Protein AF-A0A511HEM2-F1 (afdb_monomer_lite)

Structure (mmCIF, N/CA/C/O backbone):
data_AF-A0A511HEM2-F1
#
_entry.id   AF-A0A511HEM2-F1
#
loop_
_atom_site.group_PDB
_atom_site.id
_atom_site.type_symbol
_atom_site.label_atom_id
_atom_site.label_alt_id
_atom_site.label_comp_id
_atom_site.label_asym_id
_atom_site.label_entity_id
_atom_site.label_seq_id
_atom_site.pdbx_PDB_ins_code
_atom_site.Cartn_x
_atom_site.Cartn_y
_atom_site.Cartn_z
_atom_site.occupancy
_atom_site.B_iso_or_equiv
_atom_site.auth_seq_id
_atom_site.auth_comp_id
_atom_site.auth_asym_id
_atom_site.auth_atom_id
_atom_site.pdbx_PDB_model_num
ATOM 1 N N . MET A 1 1 ? -12.670 -3.315 -16.607 1.00 80.81 1 MET A N 1
ATOM 2 C CA . MET A 1 1 ? -12.089 -4.176 -15.555 1.00 80.81 1 MET A CA 1
ATOM 3 C C . MET A 1 1 ? -11.434 -3.260 -14.530 1.00 80.81 1 MET A C 1
ATOM 5 O O . MET A 1 1 ? -10.970 -2.201 -14.934 1.00 80.81 1 MET A O 1
ATOM 9 N N . LEU A 1 2 ? -11.465 -3.605 -13.242 1.00 89.31 2 LEU A N 1
ATOM 10 C CA . LEU A 1 2 ? -10.750 -2.849 -12.206 1.00 89.31 2 LEU A CA 1
ATOM 11 C C . LEU A 1 2 ? -9.314 -3.388 -12.063 1.00 89.31 2 LEU A C 1
ATOM 13 O O . LEU A 1 2 ? -9.106 -4.570 -12.348 1.00 89.31 2 LEU A O 1
ATOM 17 N N . PRO A 1 3 ? -8.341 -2.566 -11.628 1.00 94.81 3 PRO A N 1
ATOM 18 C CA . PRO A 1 3 ? -6.989 -3.033 -11.332 1.00 94.81 3 PRO A CA 1
ATOM 19 C C . PRO A 1 3 ? -6.986 -4.178 -10.312 1.00 94.81 3 PRO A C 1
ATOM 21 O O . PRO A 1 3 ? -7.825 -4.220 -9.412 1.00 94.81 3 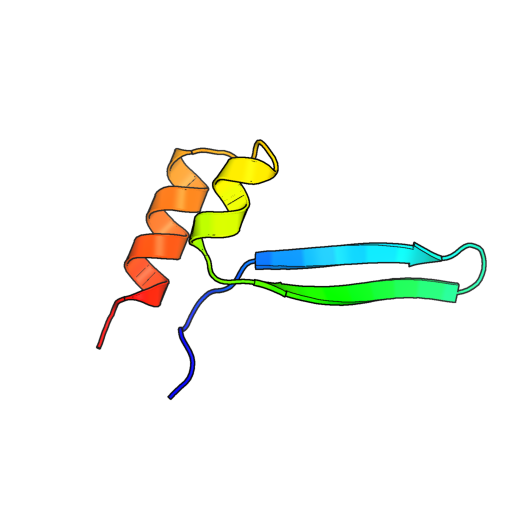PRO A O 1
ATOM 24 N N . ARG A 1 4 ? -6.020 -5.097 -10.426 1.00 95.75 4 ARG A N 1
ATOM 25 C CA . ARG A 1 4 ? -5.907 -6.267 -9.531 1.00 95.75 4 ARG A CA 1
ATOM 26 C C . ARG A 1 4 ? -5.484 -5.907 -8.104 1.00 95.75 4 ARG A C 1
ATOM 28 O O . ARG A 1 4 ? -5.665 -6.713 -7.196 1.00 95.75 4 ARG A O 1
ATOM 35 N N . THR A 1 5 ? -4.926 -4.717 -7.908 1.00 96.75 5 THR A N 1
ATOM 36 C CA . THR A 1 5 ? -4.457 -4.197 -6.621 1.00 96.75 5 THR A CA 1
ATOM 37 C C . THR A 1 5 ? -4.892 -2.740 -6.450 1.00 96.75 5 THR A C 1
ATOM 39 O O . THR A 1 5 ? -5.006 -1.978 -7.412 1.00 96.75 5 THR A O 1
ATOM 42 N N . CYS A 1 6 ? -5.139 -2.351 -5.202 1.00 95.75 6 CYS A N 1
ATOM 43 C CA . CYS A 1 6 ? -5.479 -0.994 -4.781 1.00 95.75 6 CYS A CA 1
ATOM 44 C C . CYS A 1 6 ? -4.948 -0.761 -3.358 1.00 95.75 6 CYS A C 1
ATOM 46 O O . CYS A 1 6 ? -4.473 -1.697 -2.711 1.00 95.75 6 CYS A O 1
ATOM 48 N N . VAL A 1 7 ? -5.007 0.480 -2.885 1.00 95.38 7 VAL A N 1
ATOM 49 C CA . VAL A 1 7 ? -4.691 0.848 -1.497 1.00 95.38 7 VAL A CA 1
ATOM 50 C C . VAL A 1 7 ? -5.996 1.111 -0.769 1.00 95.38 7 VAL A C 1
ATOM 52 O O . VAL A 1 7 ? -6.865 1.782 -1.316 1.00 95.38 7 VAL A O 1
ATOM 55 N N . LEU A 1 8 ? -6.142 0.568 0.437 1.00 94.81 8 LEU A N 1
ATOM 56 C CA . LEU A 1 8 ? -7.336 0.762 1.251 1.00 94.81 8 LEU A CA 1
ATOM 57 C C . LEU A 1 8 ? -7.009 1.665 2.429 1.00 94.81 8 LEU A C 1
ATOM 59 O O . LEU A 1 8 ? -6.148 1.327 3.243 1.00 94.81 8 LEU A O 1
ATOM 63 N N . ASP A 1 9 ? -7.753 2.755 2.546 1.00 93.94 9 ASP A N 1
ATOM 64 C CA . ASP A 1 9 ? -7.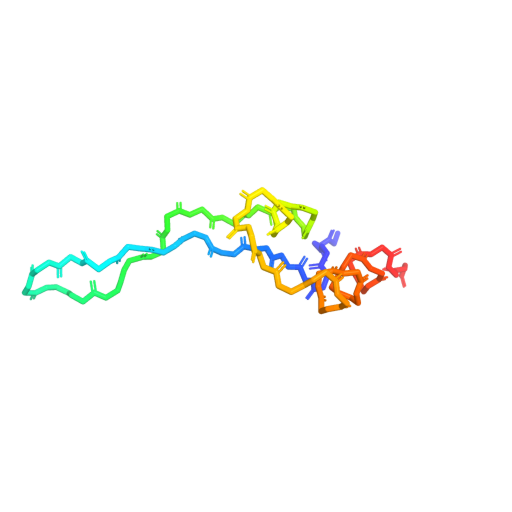740 3.565 3.752 1.00 93.94 9 ASP A CA 1
ATOM 65 C C . ASP A 1 9 ? -8.796 3.017 4.706 1.00 93.94 9 ASP A C 1
ATOM 67 O O . ASP A 1 9 ? -9.960 2.824 4.341 1.00 93.94 9 ASP A O 1
ATOM 71 N N . ALA A 1 10 ? -8.384 2.728 5.936 1.00 95.00 10 ALA A N 1
ATOM 72 C CA . ALA A 1 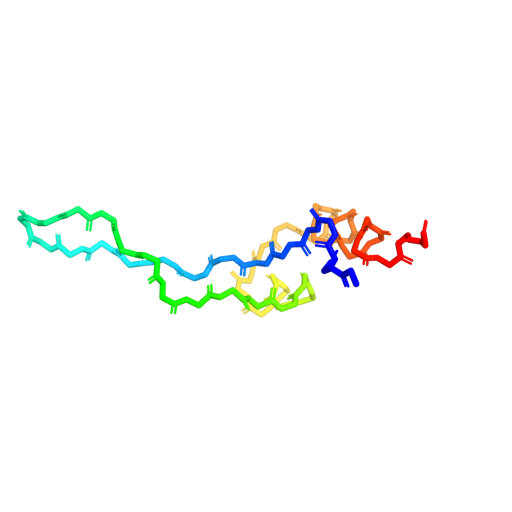10 ? -9.240 2.136 6.948 1.00 95.00 10 ALA A CA 1
ATOM 73 C C . ALA A 1 10 ? -9.106 2.889 8.270 1.00 95.00 10 ALA A C 1
ATOM 75 O O . ALA A 1 10 ? -8.017 3.315 8.653 1.00 95.00 10 ALA A O 1
ATOM 76 N N . ALA A 1 11 ? -10.217 3.012 8.989 1.00 96.81 11 ALA A N 1
ATOM 77 C CA . ALA A 1 11 ? -10.244 3.597 10.322 1.00 96.81 11 ALA A CA 1
ATOM 78 C C . ALA A 1 11 ? -10.816 2.621 11.342 1.00 96.81 11 ALA A C 1
ATOM 80 O O . ALA A 1 11 ? -11.735 1.855 11.052 1.00 96.81 11 ALA A O 1
ATOM 81 N N . TRP A 1 12 ? -10.294 2.693 12.563 1.00 97.94 12 TRP A N 1
ATOM 82 C CA . TRP A 1 12 ? -10.898 2.041 13.713 1.00 97.94 12 TRP A CA 1
ATOM 83 C C . TRP A 1 12 ? -11.941 2.963 14.343 1.00 97.94 12 TRP A C 1
ATOM 85 O O . TRP A 1 12 ? -11.635 4.090 14.728 1.00 97.94 12 TRP A O 1
ATOM 95 N N . VAL A 1 13 ? -13.169 2.472 14.473 1.00 97.75 13 VAL A N 1
ATOM 96 C CA . VAL A 1 13 ? -14.263 3.161 15.152 1.00 97.75 13 VAL A CA 1
ATOM 97 C C . VAL A 1 13 ? -14.471 2.504 16.510 1.00 97.75 13 VAL A C 1
ATOM 99 O O . VAL A 1 13 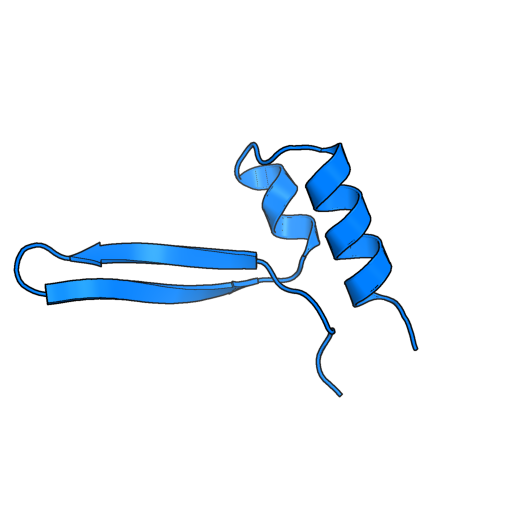? -14.777 1.311 16.601 1.00 97.75 13 VAL A O 1
ATOM 102 N N . GLU A 1 14 ? -14.322 3.283 17.580 1.00 98.12 14 GLU A N 1
ATOM 103 C CA . GLU A 1 14 ? -14.523 2.800 18.945 1.00 98.12 14 GLU A CA 1
ATOM 104 C C . GLU A 1 14 ? -15.893 2.117 19.084 1.00 98.12 14 GLU A C 1
ATOM 106 O O . GLU A 1 14 ? -16.901 2.608 18.572 1.00 98.12 14 GLU A O 1
ATOM 111 N N . SER A 1 15 ? -15.927 0.948 19.733 1.00 97.75 15 SER A N 1
ATOM 112 C CA . SER A 1 15 ? -17.096 0.056 19.875 1.00 97.75 15 SER A CA 1
ATOM 113 C C . SER A 1 15 ? -17.693 -0.540 18.586 1.00 97.75 15 SER A C 1
ATOM 115 O O . SER A 1 15 ? -18.609 -1.355 18.681 1.00 97.75 15 SER A O 1
ATOM 117 N N . ARG A 1 16 ? -17.192 -0.189 17.391 1.00 97.19 16 ARG A N 1
ATOM 118 C CA . ARG A 1 16 ? -17.738 -0.659 16.099 1.00 97.19 16 ARG A CA 1
ATOM 119 C C . ARG A 1 16 ? -16.738 -1.405 15.214 1.00 97.19 16 ARG A C 1
ATOM 121 O O . ARG A 1 16 ? -17.163 -2.140 14.329 1.00 97.19 16 ARG A O 1
ATOM 128 N N . GLY A 1 17 ? -15.441 -1.266 15.474 1.00 98.00 17 GLY A N 1
ATOM 129 C CA . GLY A 1 17 ? -14.381 -1.980 14.765 1.00 98.00 17 GLY A CA 1
ATOM 130 C C . GLY A 1 17 ? -13.864 -1.250 13.525 1.00 98.00 17 GLY A C 1
ATOM 131 O O . GLY A 1 17 ? -13.953 -0.027 13.431 1.00 98.00 17 GLY A O 1
ATOM 132 N N . TRP A 1 18 ? -13.285 -1.999 12.584 1.00 98.12 18 TRP A N 1
ATOM 133 C CA . TRP A 1 18 ? -12.715 -1.445 11.353 1.00 98.12 18 TRP A CA 1
ATOM 134 C C . TRP A 1 18 ? -13.793 -1.000 10.362 1.00 98.12 18 TRP A C 1
ATOM 136 O O . TRP A 1 18 ? -14.725 -1.746 10.064 1.00 98.12 18 TRP A O 1
ATOM 146 N N . ALA A 1 19 ? -13.613 0.190 9.799 1.00 97.88 19 ALA A N 1
ATOM 147 C CA . ALA A 1 19 ? -14.388 0.724 8.692 1.00 97.88 19 ALA A CA 1
ATOM 148 C C . ALA A 1 19 ? -13.471 0.970 7.489 1.00 97.88 19 ALA A C 1
ATOM 150 O O . ALA A 1 19 ? -12.390 1.544 7.635 1.00 97.88 19 ALA A O 1
ATOM 151 N N . LEU A 1 20 ? -13.922 0.552 6.304 1.00 97.12 20 LEU A N 1
ATOM 152 C CA . LEU A 1 20 ? -13.292 0.916 5.039 1.00 97.12 20 LEU A CA 1
ATOM 153 C C . LEU A 1 20 ? -13.724 2.335 4.659 1.00 97.12 20 LEU A C 1
ATOM 155 O O . LEU A 1 20 ? -14.922 2.614 4.624 1.00 97.12 20 LEU A O 1
ATOM 159 N N . LEU A 1 21 ? -12.762 3.208 4.378 1.00 95.94 21 LEU A N 1
ATOM 160 C CA . LEU A 1 21 ? -13.010 4.605 4.027 1.00 95.94 21 LEU A CA 1
ATOM 161 C C . LEU A 1 21 ? -12.958 4.822 2.518 1.00 95.94 21 LEU A C 1
ATOM 163 O O . LEU A 1 21 ? -13.890 5.376 1.941 1.00 95.94 21 LEU A O 1
ATOM 167 N N . GLU A 1 22 ? -11.879 4.367 1.884 1.00 96.00 22 GLU A N 1
ATOM 168 C CA . GLU A 1 22 ? -11.606 4.624 0.472 1.00 96.00 22 GLU A CA 1
ATOM 169 C C . GLU A 1 22 ? -10.781 3.490 -0.147 1.00 96.00 22 GLU A C 1
ATOM 171 O O . GLU A 1 22 ? -9.981 2.840 0.530 1.00 96.00 22 GLU A O 1
ATOM 176 N N . ALA A 1 23 ? -10.984 3.260 -1.448 1.00 94.94 23 ALA A N 1
ATOM 177 C CA . ALA A 1 23 ? -10.122 2.429 -2.277 1.00 94.94 23 ALA A CA 1
ATOM 178 C C . ALA A 1 23 ? -9.409 3.317 -3.305 1.00 94.94 23 ALA A C 1
ATOM 180 O O . ALA A 1 23 ? -10.013 3.804 -4.260 1.00 94.94 23 ALA A O 1
ATOM 181 N N . ASN A 1 24 ? -8.112 3.501 -3.097 1.00 95.00 24 ASN A N 1
ATOM 182 C CA . ASN A 1 24 ? -7.236 4.356 -3.877 1.00 95.00 24 ASN A CA 1
ATOM 183 C C . ASN A 1 24 ? -6.422 3.556 -4.902 1.00 95.00 24 ASN A C 1
ATOM 185 O O . ASN A 1 24 ? -6.204 2.348 -4.775 1.00 95.00 24 ASN A O 1
ATOM 189 N N . ALA A 1 25 ? -5.919 4.239 -5.930 1.00 95.38 25 ALA A N 1
ATOM 190 C CA . ALA A 1 25 ? -4.966 3.632 -6.854 1.00 95.38 25 ALA A CA 1
ATOM 191 C C . ALA A 1 25 ? -3.692 3.184 -6.112 1.00 95.38 25 ALA A C 1
ATOM 193 O O . ALA A 1 25 ? -3.263 3.820 -5.150 1.00 95.38 25 ALA A O 1
ATOM 194 N N . ALA A 1 26 ? -3.053 2.108 -6.587 1.00 95.75 26 ALA A N 1
ATOM 195 C CA . ALA A 1 26 ? -1.934 1.461 -5.892 1.00 95.75 26 ALA A CA 1
ATOM 196 C C . ALA A 1 26 ? -0.751 2.398 -5.561 1.00 95.75 26 ALA A C 1
ATOM 198 O O . ALA A 1 26 ? -0.036 2.170 -4.587 1.00 95.75 26 ALA A O 1
ATOM 199 N N . TRP A 1 27 ? -0.556 3.473 -6.334 1.00 93.50 27 TRP A N 1
ATOM 200 C CA . TRP A 1 27 ? 0.507 4.451 -6.089 1.00 93.50 27 TRP A CA 1
ATOM 201 C C . TRP A 1 27 ? 0.301 5.276 -4.807 1.00 93.50 27 TRP A C 1
ATOM 203 O O . TRP A 1 27 ? 1.281 5.778 -4.257 1.00 93.50 27 TRP A O 1
ATOM 213 N N . GLY A 1 28 ? -0.932 5.366 -4.289 1.00 94.62 28 GLY A N 1
ATOM 214 C CA . GLY A 1 28 ? -1.249 6.086 -3.051 1.00 94.62 28 GLY A CA 1
ATOM 215 C C . GLY A 1 28 ? -0.505 5.550 -1.821 1.00 94.62 28 GLY A C 1
ATOM 216 O O . GLY A 1 28 ? -0.243 6.305 -0.889 1.00 94.62 28 GLY A O 1
ATOM 217 N N . ALA A 1 29 ? -0.055 4.289 -1.849 1.00 93.12 29 ALA A N 1
ATOM 218 C CA . ALA A 1 29 ? 0.733 3.671 -0.779 1.00 93.12 29 ALA A CA 1
ATOM 219 C C . ALA A 1 29 ? 2.015 4.459 -0.457 1.00 93.12 29 ALA A C 1
ATOM 221 O O . ALA A 1 29 ? 2.434 4.521 0.697 1.00 93.12 29 ALA A O 1
ATOM 222 N N . GLY A 1 30 ? 2.622 5.095 -1.466 1.00 88.94 30 GLY A N 1
ATOM 223 C CA . GLY A 1 30 ? 3.829 5.900 -1.278 1.00 88.94 30 GLY A CA 1
ATOM 224 C C . GLY A 1 30 ? 3.604 7.144 -0.412 1.00 88.94 30 GLY A C 1
ATOM 225 O O . GLY A 1 30 ? 4.517 7.560 0.295 1.00 88.94 30 GLY A O 1
ATOM 226 N N . LEU A 1 31 ? 2.389 7.708 -0.411 1.00 86.31 31 LEU A N 1
ATOM 227 C CA . LEU A 1 31 ? 2.039 8.859 0.432 1.00 86.31 31 LEU A CA 1
ATOM 228 C C . LEU A 1 31 ? 1.897 8.472 1.911 1.00 86.31 31 LEU A C 1
ATOM 230 O O . LEU A 1 31 ? 2.127 9.301 2.786 1.00 86.31 31 LEU A O 1
ATOM 234 N N . ASN A 1 32 ? 1.571 7.206 2.180 1.00 83.00 32 ASN A N 1
ATOM 235 C CA . ASN A 1 32 ? 1.336 6.672 3.522 1.00 83.00 32 ASN A CA 1
ATOM 236 C C . ASN A 1 32 ? 2.604 6.095 4.180 1.00 83.00 32 ASN A C 1
ATOM 238 O O . ASN A 1 32 ? 2.521 5.470 5.235 1.00 83.00 32 ASN A O 1
ATOM 242 N N . GLY A 1 33 ? 3.781 6.273 3.565 1.00 87.25 33 GLY A N 1
ATOM 243 C CA . GLY A 1 33 ? 5.044 5.744 4.090 1.00 87.25 33 GLY A CA 1
ATOM 244 C C . GLY A 1 33 ? 5.130 4.215 4.068 1.00 87.25 33 GLY A C 1
ATOM 245 O O . GLY A 1 33 ? 5.883 3.635 4.850 1.00 87.25 33 GLY A O 1
ATOM 246 N N . CYS A 1 34 ? 4.353 3.553 3.202 1.00 92.00 34 CYS A N 1
ATOM 247 C CA . CYS A 1 34 ? 4.449 2.110 3.006 1.00 92.00 34 CYS A CA 1
ATOM 248 C C . CYS A 1 34 ? 5.832 1.711 2.470 1.00 92.00 34 CYS A C 1
ATOM 250 O O . CYS A 1 34 ? 6.541 2.517 1.864 1.00 92.00 34 CYS A O 1
ATOM 252 N N . ASP A 1 35 ? 6.190 0.436 2.645 1.00 95.44 35 ASP A N 1
ATOM 253 C CA . ASP A 1 35 ? 7.422 -0.104 2.074 1.00 95.44 35 ASP A CA 1
ATOM 254 C C . ASP A 1 35 ? 7.461 0.114 0.553 1.00 95.44 35 ASP A C 1
ATOM 256 O O . ASP A 1 35 ? 6.540 -0.260 -0.180 1.00 95.44 35 ASP A O 1
ATOM 260 N N . ALA A 1 36 ? 8.540 0.739 0.081 1.00 95.06 36 ALA A N 1
ATOM 261 C CA . ALA A 1 36 ? 8.663 1.137 -1.314 1.00 95.06 36 ALA A CA 1
ATOM 262 C C . ALA A 1 36 ? 8.729 -0.068 -2.266 1.00 95.06 36 ALA A C 1
ATOM 264 O O . ALA A 1 36 ? 8.205 0.005 -3.380 1.00 95.06 36 ALA A O 1
ATOM 265 N N . ALA A 1 37 ? 9.350 -1.175 -1.846 1.00 96.62 37 ALA A N 1
ATOM 266 C CA . ALA A 1 37 ? 9.466 -2.370 -2.671 1.00 96.62 37 ALA A CA 1
ATOM 267 C C . ALA A 1 37 ? 8.108 -3.072 -2.813 1.00 96.62 37 ALA A C 1
ATOM 269 O O . ALA A 1 37 ? 7.744 -3.481 -3.918 1.00 96.62 37 ALA A O 1
ATOM 270 N N . GLU A 1 38 ? 7.328 -3.155 -1.735 1.00 96.00 38 GLU A N 1
ATOM 271 C CA . GLU A 1 38 ? 5.969 -3.700 -1.790 1.00 96.00 38 GLU A CA 1
ATOM 272 C C . GLU A 1 38 ? 5.019 -2.794 -2.586 1.00 96.00 38 GLU A C 1
ATOM 274 O O . GLU A 1 38 ? 4.280 -3.279 -3.448 1.00 96.00 38 GLU A O 1
ATOM 279 N N . ALA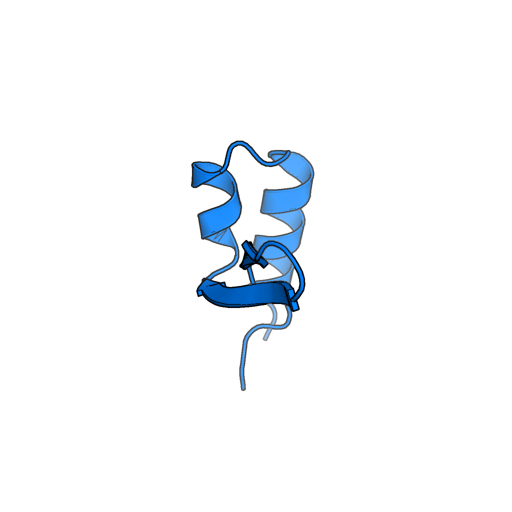 A 1 39 ? 5.086 -1.471 -2.395 1.00 95.56 39 ALA A N 1
ATOM 280 C CA . ALA A 1 39 ? 4.296 -0.520 -3.177 1.00 95.56 39 ALA A CA 1
ATOM 281 C C . ALA A 1 39 ? 4.586 -0.646 -4.685 1.00 95.56 39 ALA A C 1
ATOM 283 O O . ALA A 1 39 ? 3.656 -0.701 -5.494 1.00 95.56 39 ALA A O 1
ATOM 284 N N . ALA A 1 40 ? 5.860 -0.774 -5.075 1.00 96.00 40 ALA A N 1
ATOM 285 C CA . ALA A 1 40 ? 6.254 -0.967 -6.470 1.00 96.00 40 ALA A CA 1
ATOM 286 C C . ALA A 1 40 ? 5.688 -2.266 -7.074 1.00 96.00 40 ALA A C 1
ATOM 288 O O . ALA A 1 40 ? 5.211 -2.255 -8.212 1.00 96.00 40 ALA A O 1
ATOM 289 N N . ARG A 1 41 ? 5.682 -3.375 -6.319 1.00 97.12 41 ARG A N 1
ATOM 290 C CA . ARG A 1 41 ? 5.064 -4.639 -6.763 1.00 97.12 41 ARG A CA 1
ATOM 291 C C . ARG A 1 41 ? 3.559 -4.491 -6.966 1.00 97.12 41 ARG A C 1
ATOM 293 O O . ARG A 1 41 ? 3.042 -4.941 -7.987 1.00 97.12 41 ARG A O 1
ATOM 300 N N . CYS A 1 42 ? 2.869 -3.824 -6.042 1.00 96.81 42 CYS A N 1
ATOM 301 C CA . CYS A 1 42 ? 1.436 -3.566 -6.158 1.00 96.81 42 CYS A CA 1
ATOM 302 C C . CYS A 1 42 ? 1.108 -2.705 -7.382 1.00 96.81 42 CYS A C 1
ATOM 304 O O . CYS A 1 42 ? 0.176 -3.034 -8.110 1.00 96.81 42 CYS A O 1
ATOM 306 N N . ILE A 1 43 ? 1.879 -1.648 -7.654 1.00 96.50 43 ILE A N 1
ATOM 307 C CA . ILE A 1 43 ? 1.694 -0.801 -8.843 1.00 96.50 43 ILE A CA 1
ATOM 308 C C . ILE A 1 43 ? 1.903 -1.605 -10.132 1.00 96.50 43 ILE A C 1
ATOM 310 O O . ILE A 1 43 ? 1.098 -1.492 -11.053 1.00 96.50 43 ILE A O 1
ATOM 314 N N . ALA A 1 44 ? 2.949 -2.434 -10.200 1.00 97.25 44 ALA A N 1
ATOM 315 C CA . ALA A 1 44 ? 3.199 -3.285 -11.362 1.00 97.25 44 ALA A CA 1
ATOM 316 C C . ALA A 1 44 ? 2.056 -4.282 -11.609 1.00 97.25 44 ALA A C 1
ATOM 318 O O . ALA A 1 44 ? 1.706 -4.555 -12.753 1.00 97.25 44 ALA A O 1
ATOM 319 N N . GLU A 1 45 ? 1.447 -4.812 -10.547 1.00 97.56 45 GLU A N 1
ATOM 320 C CA . GLU A 1 45 ? 0.300 -5.711 -10.666 1.00 97.56 45 GLU A CA 1
ATOM 321 C C . GLU A 1 45 ? -0.984 -4.983 -11.094 1.00 97.56 45 GLU A C 1
ATOM 323 O O . GLU A 1 45 ? -1.783 -5.533 -11.852 1.00 97.56 45 GLU A O 1
ATOM 328 N N . ALA A 1 46 ? -1.161 -3.727 -10.674 1.00 96.44 46 ALA A N 1
ATOM 329 C CA . ALA A 1 46 ? -2.310 -2.901 -11.045 1.00 96.44 46 ALA A CA 1
ATOM 330 C C . ALA A 1 46 ? -2.3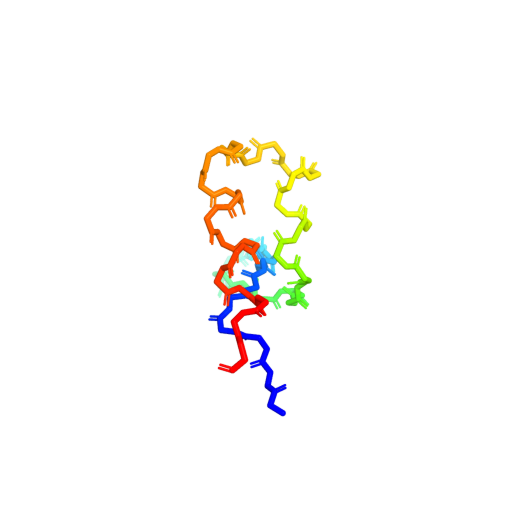68 -2.587 -12.551 1.00 96.44 46 ALA A C 1
ATOM 332 O O . ALA A 1 46 ? -3.447 -2.297 -13.067 1.00 96.44 46 ALA A O 1
ATOM 333 N N . THR A 1 47 ? -1.224 -2.612 -13.244 1.00 94.44 47 THR A N 1
ATOM 334 C CA . THR A 1 47 ? -1.090 -2.225 -14.659 1.00 94.44 47 THR A CA 1
ATOM 335 C C . THR A 1 47 ? -1.020 -3.404 -15.627 1.00 94.44 47 THR A C 1
ATOM 337 O O . THR A 1 47 ? -0.913 -3.190 -16.836 1.00 94.44 47 THR A O 1
ATOM 340 N N . ARG A 1 48 ? -1.096 -4.648 -15.136 1.00 92.56 48 ARG A N 1
ATOM 341 C CA . ARG A 1 48 ? -1.173 -5.825 -16.011 1.00 92.56 48 ARG A CA 1
ATOM 342 C C . ARG A 1 48 ? -2.505 -5.832 -16.770 1.00 92.56 48 ARG A C 1
ATOM 344 O O . ARG A 1 48 ? -3.557 -5.657 -16.157 1.00 92.56 48 ARG A O 1
ATOM 351 N N . ALA A 1 49 ? -2.424 -6.017 -18.088 1.00 74.50 49 ALA A N 1
ATOM 352 C CA . ALA A 1 49 ? -3.571 -6.110 -18.995 1.00 74.50 49 ALA A CA 1
ATOM 353 C C . ALA A 1 49 ? -4.321 -7.442 -18.865 1.00 74.50 49 ALA A C 1
ATOM 355 O O . ALA A 1 49 ? -3.652 -8.470 -18.603 1.00 74.50 49 ALA A O 1
#

Sequence (49 aa):
MLPRTCVLDAAWVESRGWALLEANAAWGAGLNGCDAAEAARCIAEATRA

InterPro domains:
  IPR041261 ATP-grasp domain, R2K clade family 2 [PF18299] (2-41)

Organism: NCBI:txid83456

Foldseek 3Di:
DFFPAWDWDWDQDPPPGIDTDDTHHLCCCVVVVHDPVVSVVRNVRRPDD

Secondary structure (DSSP, 8-state):
---S--EEEEEEETTTEEEEEEEE-GGGGGGGT--HHHHHHHHHHHT--

Radius of gyration: 12.55 Å; chains: 1; bounding box: 27×15×39 Å

pLDDT: mean 94.26, std 4.68, range [74.5, 98.12]